Protein AF-A0A7K2P6T3-F1 (afdb_monomer)

Structure (mmCIF, N/CA/C/O backbone):
data_AF-A0A7K2P6T3-F1
#
_entry.id   AF-A0A7K2P6T3-F1
#
loop_
_atom_site.group_PDB
_atom_site.id
_atom_site.type_symbol
_atom_site.label_atom_id
_atom_site.label_alt_id
_atom_site.label_comp_id
_atom_site.label_asym_id
_atom_site.label_entity_id
_atom_site.label_seq_id
_atom_site.pdbx_PDB_ins_code
_atom_site.Cartn_x
_atom_site.Cartn_y
_atom_site.Cartn_z
_atom_site.occupancy
_atom_site.B_iso_or_equiv
_atom_site.auth_seq_id
_atom_site.auth_comp_id
_atom_site.auth_asym_id
_atom_site.auth_atom_id
_atom_site.pdbx_PDB_model_num
ATOM 1 N N . GLY A 1 1 ? -18.546 -4.240 4.086 1.00 78.62 1 GLY A N 1
ATOM 2 C CA . GLY A 1 1 ? -19.631 -3.553 3.329 1.00 78.62 1 GLY A CA 1
ATOM 3 C C . GLY A 1 1 ? -19.974 -2.195 3.945 1.00 78.62 1 GLY A C 1
ATOM 4 O O . GLY A 1 1 ? -19.408 -1.882 4.985 1.00 78.62 1 GLY A O 1
ATOM 5 N N . PRO A 1 2 ? -20.889 -1.379 3.383 1.00 86.50 2 PRO A N 1
ATOM 6 C CA . PRO A 1 2 ? -21.142 -0.012 3.872 1.00 86.50 2 PRO A CA 1
ATOM 7 C C . PRO A 1 2 ? -21.536 0.084 5.358 1.00 86.50 2 PRO A C 1
ATOM 9 O O . PRO A 1 2 ? -21.095 0.994 6.054 1.00 86.50 2 PRO A O 1
ATOM 12 N N . GLY A 1 3 ? -22.319 -0.873 5.872 1.00 94.06 3 GLY A N 1
ATOM 13 C CA . GLY A 1 3 ? -22.690 -0.923 7.295 1.00 94.06 3 GLY A CA 1
ATOM 14 C C . GLY A 1 3 ? -21.509 -1.205 8.234 1.00 94.06 3 GLY A C 1
ATOM 15 O O . GLY A 1 3 ? -21.424 -0.629 9.313 1.00 94.06 3 GLY A O 1
ATOM 16 N N . GLU A 1 4 ? -20.558 -2.029 7.792 1.00 95.25 4 GLU A N 1
ATOM 17 C CA . GLU A 1 4 ? -19.329 -2.353 8.530 1.00 95.25 4 GLU A CA 1
ATOM 18 C C . GLU A 1 4 ? -18.429 -1.119 8.671 1.00 95.25 4 GLU A C 1
ATOM 20 O O . GLU A 1 4 ? -17.965 -0.820 9.768 1.00 95.25 4 GLU A O 1
ATOM 25 N N . VAL A 1 5 ? -18.260 -0.357 7.581 1.00 96.25 5 VAL A N 1
ATOM 26 C CA . VAL A 1 5 ? -17.496 0.903 7.570 1.00 96.25 5 VAL A CA 1
ATOM 27 C C . VAL A 1 5 ? -18.138 1.928 8.499 1.00 96.25 5 VAL A C 1
ATOM 29 O O . VAL A 1 5 ? -17.443 2.527 9.312 1.00 96.25 5 VAL A O 1
ATOM 32 N N . ARG A 1 6 ? -19.466 2.102 8.437 1.00 96.31 6 ARG A N 1
ATOM 33 C CA . ARG A 1 6 ? -20.187 3.020 9.337 1.00 96.31 6 ARG A CA 1
ATOM 34 C C . ARG A 1 6 ? -20.020 2.629 10.804 1.00 96.31 6 ARG A C 1
ATOM 36 O O . ARG A 1 6 ? -19.773 3.496 11.6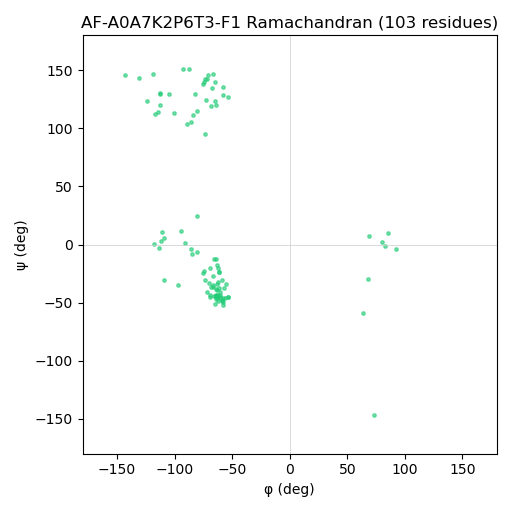34 1.00 96.31 6 ARG A O 1
ATOM 43 N N . GLY A 1 7 ? -20.121 1.337 11.118 1.00 96.69 7 GLY A N 1
ATOM 44 C CA . GLY A 1 7 ? -19.913 0.835 12.476 1.00 96.69 7 GLY A CA 1
ATOM 45 C C . GLY A 1 7 ? -18.482 1.049 12.977 1.00 96.69 7 GLY A C 1
ATOM 46 O O . GLY A 1 7 ? -18.294 1.478 14.112 1.00 96.69 7 GLY A O 1
ATOM 47 N N . ALA A 1 8 ? -17.479 0.791 12.134 1.00 96.19 8 ALA A N 1
ATOM 48 C CA . ALA A 1 8 ? -16.076 1.049 12.454 1.00 96.19 8 ALA A CA 1
ATOM 49 C C . ALA A 1 8 ? -15.797 2.545 12.653 1.00 96.19 8 ALA A C 1
ATOM 51 O O . ALA A 1 8 ? -15.191 2.929 13.651 1.00 96.19 8 ALA A O 1
ATOM 52 N N . ALA A 1 9 ? -16.330 3.395 11.771 1.00 95.06 9 ALA A N 1
ATOM 53 C CA . ALA A 1 9 ? -16.214 4.846 11.870 1.00 95.06 9 ALA A CA 1
ATOM 54 C C . ALA A 1 9 ? -16.835 5.368 13.166 1.00 95.06 9 ALA A C 1
ATOM 56 O O . ALA A 1 9 ? -16.200 6.152 13.859 1.00 95.06 9 ALA A O 1
ATOM 57 N N . ALA A 1 10 ? -18.034 4.900 13.529 1.00 95.25 10 ALA A N 1
ATOM 58 C CA . ALA A 1 10 ? -18.681 5.291 14.776 1.00 95.25 10 ALA A CA 1
ATOM 59 C C . ALA A 1 10 ? -17.807 4.950 15.991 1.00 95.25 10 ALA A C 1
ATOM 61 O O . ALA A 1 10 ? -17.506 5.841 16.779 1.00 95.25 10 ALA A O 1
ATOM 62 N N . ARG A 1 11 ? -17.332 3.699 16.101 1.00 94.19 11 ARG A N 1
ATOM 63 C CA . ARG A 1 11 ? -16.468 3.272 17.216 1.00 94.19 11 ARG A CA 1
ATOM 64 C C . ARG A 1 11 ? -15.179 4.088 17.293 1.00 94.19 11 ARG A C 1
ATOM 66 O O . ARG A 1 11 ? -14.829 4.573 18.368 1.00 94.19 11 ARG A O 1
ATOM 73 N N . TRP A 1 12 ? -14.496 4.264 16.162 1.00 93.50 12 TRP A N 1
ATOM 74 C CA . TRP A 1 12 ? -13.249 5.023 16.117 1.00 93.50 12 TRP A CA 1
ATOM 75 C C . TRP A 1 12 ? -13.473 6.494 16.480 1.00 93.50 12 TRP A C 1
ATOM 77 O O . TRP A 1 12 ? -12.784 7.024 17.344 1.00 93.50 12 TRP A O 1
ATOM 87 N N . LEU A 1 13 ? -14.487 7.148 15.908 1.00 92.69 13 LEU A N 1
ATOM 88 C CA . LEU A 1 13 ? -14.793 8.551 16.200 1.00 92.69 13 LEU A CA 1
ATOM 89 C C . LEU A 1 13 ? -15.191 8.786 17.663 1.00 92.69 13 LEU A C 1
ATOM 91 O O . LEU A 1 13 ? -14.858 9.840 18.194 1.00 92.69 13 LEU A O 1
ATOM 95 N N . THR A 1 14 ? -15.869 7.833 18.313 1.00 94.44 14 THR A N 1
ATOM 96 C CA . THR A 1 14 ? -16.266 7.962 19.727 1.00 94.44 14 THR A CA 1
ATOM 97 C C . THR A 1 14 ? -15.112 7.816 20.713 1.00 94.44 14 THR A C 1
ATOM 99 O O . THR A 1 14 ? -15.174 8.398 21.791 1.00 94.44 14 THR A O 1
ATOM 102 N N . GLY A 1 15 ? -14.094 7.020 20.376 1.00 90.62 15 GLY A N 1
ATOM 103 C CA . GLY A 1 15 ? -13.021 6.650 21.303 1.00 90.62 15 GLY A CA 1
ATOM 104 C C . GLY A 1 15 ? -11.643 7.204 20.950 1.00 90.62 15 GLY A C 1
ATOM 105 O O . GLY A 1 15 ? -10.697 6.942 21.686 1.00 90.62 15 GLY A O 1
ATOM 106 N N . ARG A 1 16 ? -11.495 7.916 19.824 1.00 92.81 16 ARG A N 1
ATOM 107 C CA . ARG A 1 16 ? -10.184 8.406 19.383 1.00 92.81 16 ARG A CA 1
ATOM 108 C C . ARG A 1 16 ? -9.692 9.574 20.224 1.00 92.81 16 ARG A C 1
ATOM 110 O O . ARG A 1 16 ? -10.435 10.506 20.531 1.00 92.81 16 ARG A O 1
ATOM 117 N N . GLU A 1 17 ? -8.392 9.579 20.459 1.00 92.25 17 GLU A N 1
ATOM 118 C CA . GLU A 1 17 ? -7.682 10.784 20.855 1.00 92.25 17 GLU A CA 1
ATOM 119 C C . GLU A 1 17 ? -7.577 11.737 19.656 1.00 92.25 17 GLU A C 1
ATOM 121 O O . GLU A 1 17 ? -7.428 11.325 18.499 1.00 92.25 17 GLU A O 1
ATOM 126 N N . VAL A 1 18 ? -7.693 13.040 19.910 1.00 88.19 18 VAL A N 1
ATOM 127 C CA . VAL A 1 18 ? -7.530 14.049 18.859 1.00 88.19 18 VAL A CA 1
ATOM 128 C C . VAL A 1 18 ? -6.083 14.010 18.368 1.00 88.19 18 VAL A C 1
ATOM 130 O O . VAL A 1 18 ? -5.160 14.159 19.157 1.00 88.19 18 VAL A O 1
ATOM 133 N N . GLY A 1 19 ? -5.898 13.808 17.061 1.00 85.44 19 GLY A N 1
ATOM 134 C CA . GLY A 1 19 ? -4.573 13.630 16.455 1.00 85.44 19 GLY A CA 1
ATOM 135 C C . GLY A 1 19 ? -4.017 12.205 16.546 1.00 85.44 19 GLY A C 1
ATOM 136 O O . GLY A 1 19 ? -2.943 11.957 16.011 1.00 85.44 19 GLY A O 1
ATOM 137 N N . GLY A 1 20 ? -4.741 11.269 17.172 1.00 87.44 20 GLY A N 1
ATOM 138 C CA . GLY A 1 20 ? -4.345 9.865 17.233 1.00 87.44 20 GLY A CA 1
ATOM 139 C C . GLY A 1 20 ? -4.372 9.177 15.865 1.00 87.44 20 GLY A C 1
ATOM 140 O O . GLY A 1 20 ? -5.220 9.473 15.017 1.00 87.44 20 GLY A O 1
ATOM 141 N N . GLU A 1 21 ? -3.452 8.233 15.672 1.00 87.44 21 GLU A N 1
ATOM 142 C CA . GLU A 1 21 ? -3.343 7.445 14.445 1.00 87.44 21 GLU A CA 1
ATOM 143 C C . GLU A 1 21 ? -4.574 6.547 14.240 1.00 87.44 21 GLU A C 1
ATOM 145 O O . GLU A 1 21 ? -5.118 5.941 15.170 1.00 87.44 21 GLU A O 1
ATOM 150 N N . LEU A 1 22 ? -5.029 6.448 12.992 1.00 90.56 22 LEU A N 1
ATOM 151 C CA . LEU A 1 22 ? -6.083 5.519 12.614 1.00 90.56 22 LEU A CA 1
ATOM 152 C C . LEU A 1 22 ? -5.499 4.114 12.422 1.00 90.56 22 LEU A C 1
ATOM 154 O O . LEU A 1 22 ? -4.763 3.878 11.473 1.00 90.56 22 LEU A O 1
ATOM 158 N N . SER A 1 23 ? -5.904 3.164 13.265 1.00 89.81 23 SER A N 1
ATOM 159 C CA . SER A 1 23 ? -5.458 1.762 13.190 1.00 89.81 23 SER A CA 1
ATOM 160 C C . SER A 1 23 ? -6.583 0.751 12.925 1.00 89.81 23 SER A C 1
ATOM 162 O O . SER A 1 23 ? -6.320 -0.449 12.828 1.00 89.81 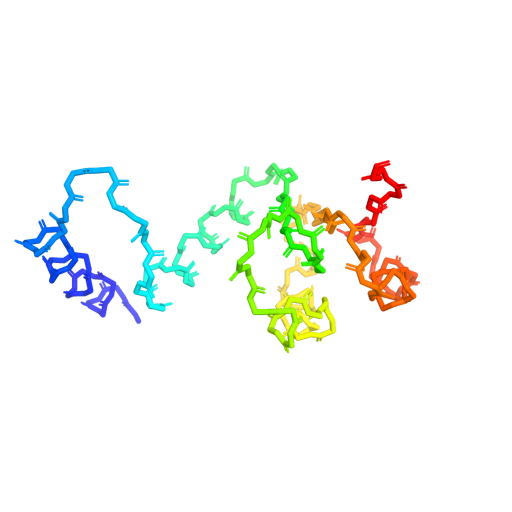23 SER A O 1
ATOM 164 N N . ASP A 1 24 ? -7.840 1.198 12.785 1.00 94.19 24 ASP A N 1
ATOM 165 C CA . ASP A 1 24 ? -8.968 0.297 12.517 1.00 94.19 24 ASP A CA 1
ATOM 166 C C . ASP A 1 24 ? -8.850 -0.306 11.098 1.00 94.19 24 ASP A C 1
ATOM 168 O O . ASP A 1 24 ? -8.879 0.433 10.107 1.00 94.19 24 ASP A O 1
ATOM 172 N N . PRO A 1 25 ? -8.752 -1.642 10.960 1.00 92.94 25 PRO A N 1
ATOM 173 C CA . PRO A 1 25 ? -8.474 -2.287 9.677 1.00 92.94 25 PRO A CA 1
ATOM 174 C C . PRO A 1 25 ? -9.606 -2.126 8.653 1.00 92.94 25 PRO A C 1
ATOM 176 O O . PRO A 1 25 ? -9.351 -2.138 7.446 1.00 92.94 25 PRO A O 1
ATOM 179 N N . VAL A 1 26 ? -10.857 -1.960 9.098 1.00 96.38 26 VAL A N 1
ATOM 180 C CA . VAL A 1 26 ? -11.993 -1.727 8.194 1.00 96.38 26 VAL A CA 1
ATOM 181 C C . VAL A 1 26 ? -11.863 -0.347 7.565 1.00 96.38 26 VAL A C 1
ATOM 183 O O . VAL A 1 26 ? -12.044 -0.207 6.353 1.00 96.38 26 VAL A O 1
ATOM 186 N N . LEU A 1 27 ? -11.532 0.657 8.379 1.00 96.38 27 LEU A N 1
ATOM 187 C CA . LEU A 1 27 ? -11.360 2.031 7.919 1.00 96.38 27 LEU A CA 1
ATOM 188 C C . LEU A 1 27 ? -10.117 2.181 7.045 1.00 96.38 27 LEU A C 1
ATOM 190 O O . LEU A 1 27 ? -10.220 2.774 5.975 1.00 96.38 27 LEU A O 1
ATOM 194 N N . LEU A 1 28 ? -8.990 1.576 7.426 1.00 94.12 28 LEU A N 1
ATOM 195 C CA . LEU A 1 28 ? -7.771 1.575 6.613 1.00 94.12 28 LEU A CA 1
ATOM 196 C C . LEU A 1 28 ? -8.018 0.973 5.225 1.00 94.12 28 LEU A C 1
ATOM 198 O O . LEU A 1 28 ? -7.724 1.604 4.212 1.00 94.12 28 LEU A O 1
ATOM 202 N N . ARG A 1 29 ? -8.653 -0.205 5.153 1.00 94.81 29 ARG A N 1
ATOM 203 C CA . ARG A 1 29 ? -9.021 -0.823 3.870 1.00 94.81 29 ARG A CA 1
ATOM 204 C C . ARG A 1 29 ? -9.968 0.061 3.061 1.00 94.81 29 ARG A C 1
ATOM 206 O O . ARG A 1 29 ? -9.835 0.144 1.845 1.00 94.81 29 ARG A O 1
ATOM 213 N N . HIS A 1 30 ? -10.941 0.696 3.710 1.00 95.81 30 HIS A N 1
ATOM 214 C CA . HIS A 1 30 ? -11.878 1.577 3.020 1.00 95.81 30 HIS A CA 1
ATOM 215 C C . HIS A 1 30 ? -11.178 2.802 2.421 1.00 95.81 30 HIS A C 1
ATOM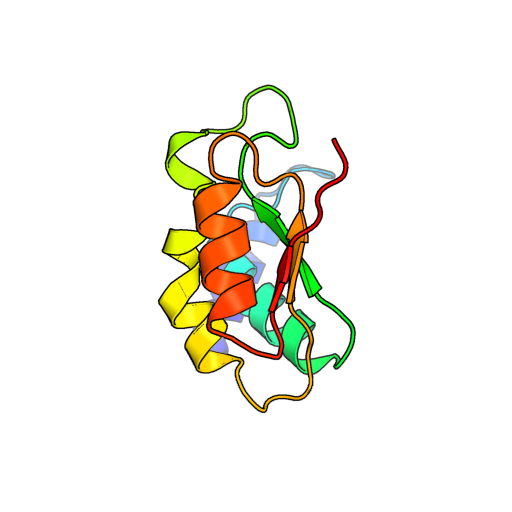 217 O O . HIS A 1 30 ? -11.416 3.124 1.259 1.00 95.81 30 HIS A O 1
ATOM 223 N N . LEU A 1 31 ? -10.286 3.438 3.183 1.00 95.00 31 LEU A N 1
ATOM 224 C CA . LEU A 1 31 ? -9.509 4.588 2.729 1.00 95.00 31 LEU A CA 1
ATOM 225 C C . LEU A 1 31 ? -8.566 4.230 1.580 1.00 95.00 31 LEU A C 1
ATOM 227 O O . LEU A 1 31 ? -8.479 5.005 0.634 1.00 95.00 31 LEU A O 1
ATOM 231 N N . LEU A 1 32 ? -7.937 3.050 1.602 1.00 95.38 32 LEU A N 1
ATOM 232 C CA . LEU A 1 32 ? -7.125 2.571 0.476 1.00 95.38 32 LEU A CA 1
ATOM 233 C C . LEU A 1 32 ? -7.934 2.521 -0.825 1.00 95.38 32 LEU A C 1
ATOM 235 O O . LEU A 1 32 ? -7.482 3.021 -1.850 1.00 95.38 32 LEU A O 1
ATOM 239 N N . TRP A 1 33 ? -9.153 1.978 -0.789 1.00 96.50 33 TRP A N 1
ATOM 240 C CA . TRP A 1 33 ? -10.007 1.917 -1.979 1.00 96.50 33 TRP A CA 1
ATOM 241 C C . TRP A 1 33 ? -10.538 3.286 -2.418 1.00 96.50 33 TRP A C 1
ATOM 243 O O . TRP A 1 33 ? -10.674 3.516 -3.617 1.00 96.50 33 TRP A O 1
ATOM 253 N N . ILE A 1 34 ? -10.793 4.206 -1.482 1.00 96.62 34 ILE A N 1
ATOM 254 C CA . ILE A 1 34 ? -11.107 5.605 -1.819 1.00 96.62 34 ILE A CA 1
ATOM 255 C C . ILE A 1 34 ? -9.910 6.268 -2.508 1.00 96.62 34 ILE A C 1
ATOM 257 O O . ILE A 1 34 ? -10.088 6.937 -3.522 1.00 96.62 34 ILE A O 1
ATOM 261 N N . ALA A 1 35 ? -8.700 6.069 -1.984 1.00 96.56 35 ALA A N 1
ATOM 262 C CA . ALA A 1 35 ? -7.487 6.642 -2.549 1.00 96.56 35 ALA A CA 1
ATOM 263 C C . ALA A 1 35 ? -7.228 6.106 -3.963 1.00 96.56 35 ALA A C 1
ATOM 265 O O . ALA A 1 35 ? -6.985 6.893 -4.872 1.00 96.56 35 ALA A O 1
ATOM 266 N N . VAL A 1 36 ? -7.394 4.797 -4.185 1.00 97.44 36 VAL A N 1
ATOM 267 C CA . VAL A 1 36 ? -7.340 4.210 -5.533 1.00 97.44 36 VAL A CA 1
ATOM 268 C C . VAL A 1 36 ? -8.384 4.846 -6.448 1.00 97.44 36 VAL A C 1
ATOM 270 O O . VAL A 1 36 ? -8.049 5.239 -7.557 1.00 97.44 36 VAL A O 1
ATOM 273 N N . ALA A 1 37 ? -9.628 5.008 -5.999 1.00 96.56 37 ALA A N 1
ATOM 274 C CA . ALA A 1 37 ? -10.685 5.599 -6.819 1.00 96.56 37 ALA A CA 1
ATOM 275 C C . ALA A 1 37 ? -10.461 7.085 -7.168 1.00 96.56 37 ALA A C 1
ATOM 277 O O . ALA A 1 37 ? -11.158 7.608 -8.035 1.00 96.56 37 ALA A O 1
ATOM 278 N N . SER A 1 38 ? -9.509 7.770 -6.522 1.00 95.81 38 SER A N 1
ATOM 279 C CA . SER A 1 38 ? -9.168 9.158 -6.855 1.00 95.81 38 SER A CA 1
ATOM 280 C C . SER A 1 38 ? -8.470 9.309 -8.213 1.00 95.81 38 SER A C 1
ATOM 282 O O . SER A 1 38 ? -8.459 10.409 -8.760 1.00 95.81 38 SER A O 1
ATOM 284 N N . GLY A 1 39 ? -7.883 8.231 -8.752 1.00 94.75 39 GLY A N 1
ATOM 285 C CA . GLY A 1 39 ? -7.090 8.261 -9.987 1.00 94.75 39 GLY A CA 1
ATOM 286 C C . GLY A 1 39 ? -5.757 9.010 -9.864 1.00 94.75 39 GLY A C 1
ATOM 287 O O . GLY A 1 39 ? -5.085 9.232 -10.867 1.00 94.75 39 GLY A O 1
ATOM 288 N N . LEU A 1 40 ? -5.374 9.429 -8.654 1.00 96.81 40 LEU A N 1
ATOM 289 C CA . LEU A 1 40 ? -4.080 10.045 -8.373 1.00 96.81 40 LEU A CA 1
ATOM 290 C C . LEU A 1 40 ? -3.068 8.982 -7.927 1.00 96.81 40 LEU A C 1
ATOM 292 O O . LEU A 1 40 ? -3.475 8.003 -7.298 1.00 96.81 40 LEU A O 1
ATOM 296 N N . PRO A 1 41 ? -1.759 9.181 -8.173 1.00 96.69 41 PRO A N 1
ATOM 297 C CA . PRO A 1 41 ? -0.734 8.277 -7.668 1.00 96.69 41 PRO A CA 1
ATOM 298 C C . PRO A 1 41 ? -0.840 8.072 -6.150 1.00 96.69 41 PRO A C 1
ATOM 300 O O . PRO A 1 41 ? -0.852 9.034 -5.377 1.00 96.69 41 PRO A O 1
ATOM 303 N N . LEU A 1 42 ? -0.905 6.811 -5.725 1.00 97.06 42 LEU A N 1
ATOM 304 C CA . LEU A 1 42 ? -1.013 6.411 -4.326 1.00 97.06 42 LEU A CA 1
ATOM 305 C C . LEU A 1 42 ? 0.352 5.974 -3.798 1.00 97.06 42 LEU A C 1
ATOM 307 O O . LEU A 1 42 ? 0.890 4.938 -4.188 1.00 97.06 42 LEU A O 1
ATOM 311 N N . GLN A 1 43 ? 0.886 6.755 -2.865 1.00 95.12 43 GLN A N 1
ATOM 312 C CA . GLN A 1 43 ? 2.121 6.432 -2.162 1.00 95.12 43 GLN A CA 1
ATOM 313 C C . GLN A 1 43 ? 1.860 5.473 -0.998 1.00 95.12 43 GLN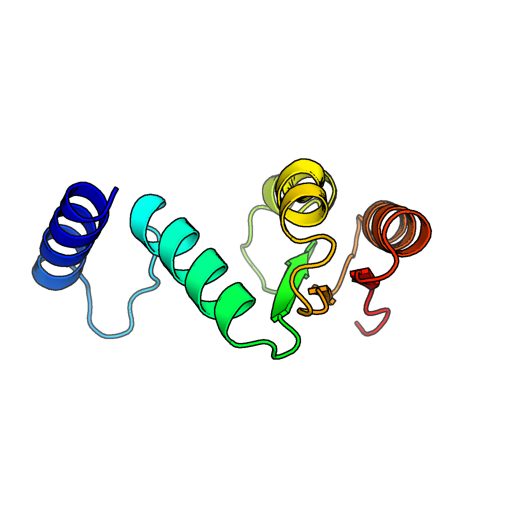 A C 1
ATOM 315 O O . GLN A 1 43 ? 1.002 5.717 -0.149 1.00 95.12 43 GLN A O 1
ATOM 320 N N . LEU A 1 44 ? 2.626 4.386 -0.945 1.00 93.75 44 LEU A N 1
ATOM 321 C CA . LEU A 1 44 ? 2.546 3.356 0.084 1.00 93.75 44 LEU A CA 1
ATOM 322 C C . LEU A 1 44 ? 3.916 3.199 0.735 1.00 93.75 44 LEU A C 1
ATOM 324 O O . LEU A 1 44 ? 4.903 2.918 0.059 1.00 93.75 44 LEU A O 1
ATOM 328 N N . HIS A 1 45 ? 3.971 3.364 2.053 1.00 91.38 45 HIS A N 1
ATOM 329 C CA . HIS A 1 45 ? 5.205 3.189 2.812 1.00 91.38 45 HIS A CA 1
ATOM 330 C C . HIS A 1 45 ? 5.546 1.697 2.893 1.00 91.38 45 HIS A C 1
ATOM 332 O O . HIS A 1 45 ? 4.728 0.895 3.348 1.00 91.38 45 HIS A O 1
ATOM 338 N N . ALA A 1 46 ? 6.750 1.330 2.459 1.00 90.19 46 ALA A N 1
ATOM 339 C CA . ALA A 1 46 ? 7.273 -0.028 2.522 1.00 90.19 46 ALA A CA 1
ATOM 340 C C . ALA A 1 46 ? 8.688 -0.016 3.119 1.00 90.19 46 ALA A C 1
ATOM 342 O O . ALA A 1 46 ? 9.479 0.877 2.853 1.00 90.19 46 ALA A O 1
ATOM 343 N N . GLY A 1 47 ? 9.045 -1.012 3.923 1.00 88.19 47 GLY A N 1
ATOM 344 C CA . GLY A 1 47 ? 10.324 -1.031 4.629 1.00 88.19 47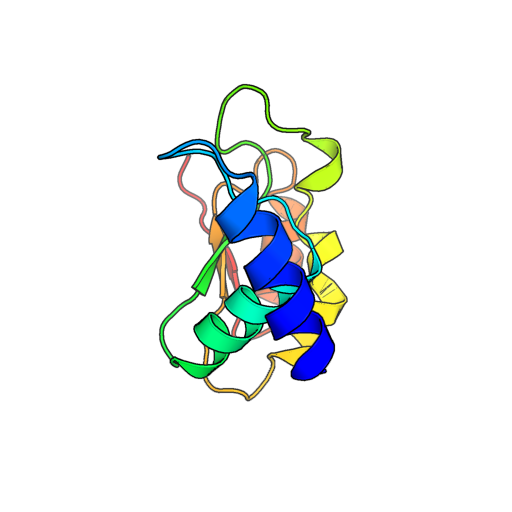 GLY A CA 1
ATOM 345 C C . GLY A 1 47 ? 10.398 -0.044 5.803 1.00 88.19 47 GLY A C 1
ATOM 346 O O . GLY A 1 47 ? 9.422 0.151 6.531 1.00 88.19 47 GLY A O 1
ATOM 347 N N . LEU A 1 48 ? 11.586 0.511 6.041 1.00 84.00 48 LEU A N 1
ATOM 348 C CA . LEU A 1 48 ? 11.879 1.484 7.091 1.00 84.00 48 LEU A CA 1
ATOM 349 C C . LEU A 1 48 ? 11.645 2.899 6.561 1.00 84.00 48 LEU A C 1
ATOM 351 O O . LEU A 1 48 ? 12.472 3.420 5.820 1.00 84.00 48 LEU A O 1
ATOM 355 N N . GLY A 1 49 ? 10.528 3.500 6.969 1.00 73.31 49 GLY A N 1
ATOM 356 C CA . GLY A 1 49 ? 10.229 4.916 6.731 1.00 73.31 49 GLY A CA 1
ATOM 357 C C . GLY A 1 49 ? 10.292 5.774 7.991 1.00 73.31 49 GLY A C 1
ATOM 358 O O . GLY A 1 49 ? 10.678 6.930 7.920 1.00 73.31 49 GLY A O 1
ATOM 359 N N . GLU A 1 50 ? 9.976 5.196 9.155 1.00 76.88 50 GLU A N 1
ATOM 360 C CA . GLU A 1 50 ? 9.913 5.912 10.432 1.00 76.88 50 GLU A CA 1
ATOM 361 C C . GLU A 1 50 ? 10.434 5.038 11.589 1.00 76.88 50 GLU A C 1
ATOM 363 O O . GLU A 1 50 ? 10.221 3.814 11.590 1.00 76.88 50 GLU A O 1
ATOM 368 N N . PRO A 1 51 ? 11.099 5.626 12.602 1.00 70.75 51 PRO A N 1
ATOM 369 C CA . PRO A 1 51 ? 11.519 4.903 13.798 1.00 70.75 51 PRO A CA 1
ATOM 370 C C . PRO A 1 51 ? 10.338 4.245 14.527 1.00 70.75 51 PRO A C 1
ATOM 372 O O . PRO A 1 51 ? 9.307 4.865 14.765 1.00 70.75 51 PRO A O 1
ATOM 375 N N . GLY A 1 52 ? 10.506 2.986 14.943 1.00 73.00 52 GLY A N 1
ATOM 376 C CA . GLY A 1 52 ? 9.521 2.268 15.767 1.00 73.00 52 GLY A CA 1
ATOM 377 C C . GLY A 1 52 ? 8.490 1.438 14.996 1.00 73.00 52 GLY A C 1
ATOM 378 O O . GLY A 1 52 ? 7.730 0.694 15.619 1.00 73.00 52 GLY A O 1
ATOM 379 N N . LEU A 1 53 ? 8.491 1.484 13.660 1.00 73.88 53 LEU A N 1
ATOM 380 C CA 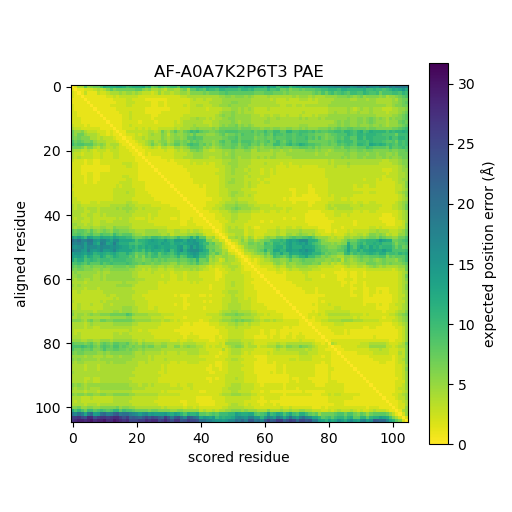. LEU A 1 53 ? 7.640 0.612 12.853 1.00 73.88 53 LEU A CA 1
ATOM 381 C C . LEU A 1 53 ? 8.107 -0.850 12.888 1.00 73.88 53 LEU A C 1
ATOM 383 O O . LEU A 1 53 ? 9.295 -1.177 12.936 1.00 73.88 53 LEU A O 1
ATOM 387 N N . ARG A 1 54 ? 7.129 -1.756 12.836 1.00 78.69 54 ARG A N 1
ATOM 388 C CA . ARG A 1 54 ? 7.342 -3.203 12.754 1.00 78.69 54 ARG A CA 1
ATOM 389 C C . ARG A 1 54 ? 7.812 -3.579 11.356 1.00 78.69 54 ARG A C 1
ATOM 391 O O . ARG A 1 54 ? 6.992 -3.786 10.467 1.00 78.69 54 ARG A O 1
ATOM 398 N N . ILE A 1 55 ? 9.129 -3.675 11.186 1.00 82.75 55 ILE A N 1
ATOM 399 C CA . ILE A 1 55 ? 9.758 -3.952 9.888 1.00 82.75 55 ILE A CA 1
ATOM 400 C C . ILE A 1 55 ? 9.238 -5.237 9.231 1.00 82.75 55 ILE A C 1
ATOM 402 O O . ILE A 1 55 ? 9.032 -5.281 8.027 1.00 82.75 55 ILE A O 1
ATOM 406 N N . ASP A 1 56 ? 8.897 -6.253 10.027 1.00 84.69 56 ASP A N 1
ATOM 407 C CA . ASP A 1 56 ? 8.326 -7.520 9.560 1.00 84.69 56 ASP A CA 1
ATOM 408 C C . ASP A 1 56 ? 6.947 -7.384 8.890 1.00 84.69 56 ASP A C 1
ATOM 410 O O . ASP A 1 56 ? 6.465 -8.328 8.267 1.00 84.69 56 ASP A O 1
ATOM 414 N N . ARG A 1 57 ? 6.301 -6.220 9.015 1.00 87.31 57 ARG A N 1
ATOM 415 C CA . ARG A 1 57 ? 4.979 -5.922 8.449 1.00 87.31 57 ARG A CA 1
ATOM 416 C C . ARG A 1 57 ? 5.012 -4.895 7.325 1.00 87.31 57 ARG A C 1
ATOM 418 O O . ARG A 1 57 ? 3.951 -4.533 6.826 1.00 87.31 57 ARG A O 1
ATOM 425 N N . THR A 1 58 ? 6.194 -4.426 6.935 1.00 90.81 58 THR A N 1
ATOM 426 C CA . THR A 1 58 ? 6.345 -3.411 5.886 1.00 90.81 58 THR A CA 1
ATOM 427 C C . THR A 1 58 ? 6.990 -3.966 4.617 1.00 90.81 58 THR A C 1
ATOM 429 O O . THR A 1 58 ? 7.326 -3.202 3.715 1.00 90.81 58 THR A O 1
ATOM 432 N N . ASP A 1 59 ? 7.132 -5.290 4.502 1.00 94.06 59 ASP A N 1
ATOM 433 C CA . ASP A 1 59 ? 7.560 -5.931 3.259 1.00 94.06 59 ASP A CA 1
ATOM 434 C C . ASP A 1 59 ? 6.515 -5.700 2.147 1.00 94.06 59 ASP A C 1
ATOM 436 O O . ASP A 1 59 ? 5.362 -6.126 2.290 1.00 94.06 59 ASP A O 1
ATOM 440 N N . PRO A 1 60 ? 6.882 -5.055 1.022 1.00 94.81 60 PRO A N 1
ATOM 441 C CA . PRO A 1 60 ? 5.941 -4.746 -0.044 1.00 94.81 60 PRO A CA 1
ATOM 442 C C . PRO A 1 60 ? 5.325 -5.990 -0.698 1.00 94.81 60 PRO A C 1
ATOM 444 O O . PRO A 1 60 ? 4.237 -5.874 -1.258 1.00 94.81 60 PRO A O 1
ATOM 447 N N . VAL A 1 61 ? 5.919 -7.193 -0.596 1.00 95.38 61 VAL A N 1
ATOM 448 C CA . VAL A 1 61 ? 5.278 -8.414 -1.139 1.00 95.38 61 VAL A CA 1
ATOM 449 C C . VAL A 1 61 ? 3.933 -8.722 -0.482 1.00 95.38 61 VAL A C 1
ATOM 451 O O . VAL A 1 61 ? 3.078 -9.347 -1.112 1.00 95.38 61 VAL A O 1
ATOM 454 N N . LEU A 1 62 ? 3.698 -8.245 0.745 1.00 94.88 62 LEU A N 1
ATOM 455 C CA . LEU A 1 62 ? 2.410 -8.384 1.432 1.00 94.88 62 LEU A CA 1
ATOM 456 C C . LEU A 1 62 ? 1.275 -7.646 0.699 1.00 94.88 62 LEU A C 1
ATOM 458 O O . LEU A 1 62 ? 0.103 -7.943 0.918 1.00 94.88 62 LEU A O 1
ATOM 462 N N . LEU A 1 63 ? 1.611 -6.718 -0.203 1.00 94.81 63 LEU A N 1
ATOM 463 C CA . LEU A 1 63 ? 0.668 -5.961 -1.024 1.00 94.81 63 LEU A CA 1
ATOM 464 C C . LEU A 1 63 ? 0.368 -6.626 -2.376 1.00 94.81 63 LEU A C 1
ATOM 466 O O . LEU A 1 63 ? -0.399 -6.063 -3.152 1.00 94.81 63 LEU A O 1
ATOM 470 N N . THR A 1 64 ? 0.929 -7.802 -2.684 1.00 96.94 64 THR A N 1
ATOM 471 C CA . THR A 1 64 ? 0.812 -8.430 -4.018 1.00 96.94 64 THR A CA 1
ATOM 472 C C . THR A 1 64 ? -0.640 -8.578 -4.486 1.00 96.94 64 THR A C 1
ATOM 474 O O . THR A 1 64 ? -0.959 -8.231 -5.624 1.00 96.94 64 THR A O 1
ATOM 477 N N . ASP A 1 65 ? -1.539 -9.047 -3.617 1.00 97.19 65 ASP A N 1
ATOM 478 C CA . ASP A 1 65 ? -2.956 -9.210 -3.972 1.00 97.19 65 ASP A CA 1
ATOM 479 C C . ASP A 1 65 ? -3.649 -7.861 -4.187 1.00 97.19 65 ASP A C 1
ATOM 481 O O . ASP A 1 65 ? -4.473 -7.715 -5.093 1.00 97.19 65 ASP A O 1
ATOM 485 N N . PHE A 1 66 ? -3.283 -6.847 -3.399 1.00 96.25 66 PHE A N 1
ATOM 486 C CA . PHE A 1 66 ? -3.795 -5.491 -3.569 1.00 96.25 66 PHE A CA 1
ATOM 487 C C . PHE A 1 66 ? -3.336 -4.897 -4.904 1.00 96.25 66 PHE A C 1
ATOM 489 O O . PHE A 1 66 ? -4.176 -4.493 -5.702 1.00 96.25 66 PHE A O 1
ATOM 496 N N . VAL A 1 67 ? -2.033 -4.949 -5.192 1.00 97.25 67 VAL A N 1
ATOM 497 C CA . VAL A 1 67 ? -1.431 -4.518 -6.463 1.00 97.25 67 VAL A CA 1
ATOM 498 C C . VAL A 1 67 ? -2.105 -5.193 -7.659 1.00 97.25 67 VAL A C 1
ATOM 500 O O . VAL A 1 67 ? -2.442 -4.536 -8.643 1.00 97.25 67 VAL A O 1
ATOM 503 N N . ARG A 1 68 ? -2.342 -6.508 -7.576 1.00 97.69 68 ARG A N 1
ATOM 504 C CA . ARG A 1 68 ? -3.027 -7.253 -8.638 1.00 97.69 68 ARG A CA 1
ATOM 505 C C . ARG A 1 68 ? -4.461 -6.769 -8.837 1.00 97.69 68 ARG A C 1
ATOM 507 O O . ARG A 1 68 ? -4.917 -6.685 -9.972 1.00 97.69 68 ARG A O 1
ATOM 514 N N . THR A 1 69 ? -5.165 -6.456 -7.753 1.00 97.62 69 THR A N 1
ATOM 515 C CA . THR A 1 69 ? -6.567 -6.018 -7.805 1.00 97.62 69 THR A CA 1
ATOM 516 C C . THR A 1 69 ? -6.704 -4.573 -8.295 1.00 97.62 69 THR A C 1
ATOM 518 O O . THR A 1 69 ? -7.744 -4.218 -8.842 1.00 97.62 69 THR A O 1
ATOM 521 N N . THR A 1 70 ? -5.674 -3.733 -8.143 1.00 97.31 70 THR A N 1
ATOM 522 C CA . THR A 1 70 ? -5.686 -2.352 -8.657 1.00 97.31 70 THR A CA 1
ATOM 523 C C . THR A 1 70 ? -5.261 -2.227 -10.119 1.00 97.31 70 THR A C 1
ATOM 525 O O . THR A 1 70 ? -5.404 -1.154 -10.708 1.00 97.31 70 THR A O 1
ATOM 528 N N . ALA A 1 71 ? -4.765 -3.307 -10.728 1.00 96.56 71 ALA A N 1
ATOM 529 C CA . ALA A 1 71 ? -4.339 -3.305 -12.120 1.00 96.56 71 ALA A CA 1
ATOM 530 C C . ALA A 1 71 ? -5.488 -2.890 -13.056 1.00 96.56 71 ALA A C 1
ATOM 532 O O . ALA A 1 71 ? -6.585 -3.444 -13.011 1.00 96.56 71 ALA A O 1
ATOM 533 N N . GLY A 1 72 ? -5.223 -1.907 -13.921 1.00 95.50 72 GLY A N 1
ATOM 534 C CA . GLY A 1 72 ? -6.203 -1.397 -14.884 1.00 95.50 72 GLY A CA 1
ATOM 535 C C . GLY A 1 72 ? -7.226 -0.405 -14.318 1.00 95.50 72 GLY A C 1
ATOM 536 O O . GLY A 1 72 ? -8.071 0.064 -15.074 1.00 95.50 72 GLY A O 1
ATOM 537 N N . LEU A 1 73 ? -7.143 -0.040 -13.032 1.00 96.38 73 LEU A N 1
ATOM 538 C CA . LEU A 1 73 ? -8.023 0.978 -12.436 1.00 96.38 73 LEU A CA 1
ATOM 539 C C . LEU A 1 73 ? -7.581 2.424 -12.719 1.00 96.38 73 LEU A C 1
ATOM 541 O O . LEU A 1 73 ? -8.315 3.351 -12.393 1.00 96.38 73 LEU A O 1
ATOM 545 N N . GLY A 1 74 ? -6.411 2.619 -13.337 1.00 94.62 74 GLY A N 1
ATOM 546 C CA . GLY A 1 74 ? -5.894 3.940 -13.721 1.00 94.62 74 GLY A CA 1
ATOM 547 C C . GLY A 1 74 ? -5.123 4.680 -12.624 1.00 94.62 74 GLY A C 1
ATOM 548 O O . GLY A 1 74 ? -4.804 5.849 -12.808 1.00 94.62 74 GLY A O 1
ATOM 549 N N . THR A 1 75 ? -4.816 4.009 -11.513 1.00 97.56 75 THR A N 1
ATOM 550 C CA . THR A 1 75 ? -4.088 4.585 -10.373 1.00 97.56 75 THR A CA 1
ATOM 551 C C . THR A 1 75 ? -2.721 3.941 -10.251 1.00 97.56 75 THR A C 1
ATOM 553 O O . THR A 1 75 ? -2.622 2.731 -10.032 1.00 97.56 75 THR A O 1
ATOM 556 N N . ASP A 1 76 ? -1.681 4.762 -10.344 1.00 98.12 76 ASP A N 1
ATOM 557 C CA . ASP A 1 76 ? -0.308 4.325 -10.128 1.00 98.12 76 ASP A CA 1
ATOM 558 C C . ASP A 1 76 ? -0.031 4.135 -8.634 1.00 98.12 76 ASP A C 1
ATOM 560 O O . ASP A 1 76 ? -0.441 4.942 -7.797 1.00 98.12 76 ASP A O 1
ATOM 564 N N . LEU A 1 77 ? 0.678 3.064 -8.289 1.00 98.00 77 LEU A N 1
ATOM 565 C CA . LEU A 1 77 ? 1.128 2.786 -6.929 1.00 98.00 77 LEU A CA 1
ATOM 566 C C . LEU A 1 77 ? 2.620 3.086 -6.816 1.00 98.00 77 LEU A C 1
ATOM 568 O O . LEU A 1 77 ? 3.411 2.578 -7.606 1.00 98.00 77 LEU A O 1
ATOM 572 N N . VAL A 1 78 ? 3.017 3.861 -5.811 1.00 97.06 78 VAL A N 1
ATOM 573 C CA . VAL A 1 78 ? 4.420 4.218 -5.566 1.00 97.06 78 VAL A CA 1
ATOM 574 C C . VAL A 1 78 ? 4.855 3.659 -4.214 1.00 97.06 78 VAL A C 1
ATOM 576 O O . VAL A 1 78 ? 4.367 4.093 -3.172 1.00 97.06 78 VAL A O 1
ATOM 579 N N . LEU A 1 79 ? 5.759 2.681 -4.225 1.00 95.75 79 LEU A N 1
ATOM 580 C CA . LEU A 1 79 ? 6.316 2.050 -3.028 1.00 95.75 79 LEU A CA 1
ATOM 581 C C . LEU A 1 79 ? 7.483 2.891 -2.498 1.00 95.75 79 LEU A C 1
ATOM 583 O O . LEU A 1 79 ? 8.527 2.959 -3.145 1.00 95.75 79 LEU A O 1
ATOM 587 N N . LEU A 1 80 ? 7.305 3.523 -1.338 1.00 93.38 80 LEU A N 1
ATOM 588 C CA . LEU A 1 80 ? 8.297 4.406 -0.717 1.00 93.38 80 LEU A CA 1
ATOM 589 C C . LEU A 1 80 ? 9.281 3.641 0.174 1.00 93.38 80 LEU A C 1
ATOM 591 O O . LEU A 1 80 ? 8.907 2.637 0.779 1.00 93.38 80 LEU A O 1
ATOM 595 N N . HIS A 1 81 ? 10.504 4.169 0.284 1.00 90.69 81 HIS A N 1
ATOM 596 C CA . HIS A 1 81 ? 11.671 3.685 1.046 1.00 90.69 81 HIS A CA 1
ATOM 597 C C . HIS A 1 81 ? 12.237 2.338 0.601 1.00 90.69 81 HIS A C 1
ATOM 599 O O . HIS A 1 81 ? 13.418 2.219 0.280 1.00 90.69 81 HIS A O 1
ATOM 605 N N . GLY A 1 82 ? 11.425 1.285 0.638 1.00 88.44 82 GLY A N 1
ATOM 606 C CA . GLY A 1 82 ? 11.797 -0.058 0.218 1.00 88.44 82 GLY A CA 1
ATOM 607 C C . GLY A 1 82 ? 12.833 -0.760 1.102 1.00 88.44 82 GLY A C 1
ATOM 608 O O . GLY A 1 82 ? 12.771 -1.973 1.188 1.00 88.44 82 GLY A O 1
ATOM 609 N N . TYR A 1 83 ? 13.769 -0.093 1.786 1.00 89.56 83 TYR A N 1
ATOM 610 C CA . TYR A 1 83 ? 14.812 -0.745 2.595 1.00 89.56 83 TYR A CA 1
ATOM 611 C C . TYR A 1 83 ? 14.241 -1.464 3.840 1.00 89.56 83 TYR A C 1
ATOM 613 O O . TYR A 1 83 ? 13.444 -0.871 4.556 1.00 89.56 83 TYR A O 1
ATOM 621 N N . PRO A 1 84 ? 14.650 -2.711 4.166 1.00 91.50 84 PRO A N 1
ATOM 622 C CA . PRO A 1 84 ? 15.647 -3.546 3.492 1.00 91.50 84 PRO A CA 1
ATOM 623 C C . PRO A 1 84 ? 15.081 -4.367 2.319 1.00 91.50 84 PRO A C 1
ATOM 625 O O . PRO A 1 84 ? 15.840 -5.005 1.595 1.00 91.50 84 PRO A O 1
ATOM 628 N N . TYR A 1 85 ? 13.775 -4.317 2.082 1.00 93.75 85 TYR A N 1
ATOM 629 C CA . TYR A 1 85 ? 13.030 -5.026 1.033 1.00 93.75 85 TYR A CA 1
ATOM 630 C C . TYR A 1 85 ? 13.079 -4.380 -0.367 1.00 93.75 85 TYR A C 1
ATOM 632 O O . TYR A 1 85 ? 12.197 -4.607 -1.194 1.00 93.75 85 TYR A O 1
ATOM 640 N N . HIS A 1 86 ? 14.111 -3.595 -0.684 1.00 93.44 86 HIS A N 1
ATOM 641 C CA . HIS A 1 86 ? 14.206 -2.851 -1.948 1.00 93.44 86 HIS A CA 1
ATOM 642 C C . HIS A 1 86 ? 14.158 -3.785 -3.170 1.00 93.44 86 HIS A C 1
ATOM 644 O O . HIS A 1 86 ? 13.605 -3.434 -4.208 1.00 93.44 86 HIS A O 1
ATOM 650 N N . ARG A 1 87 ? 14.656 -5.023 -3.033 1.00 95.69 87 ARG A N 1
ATOM 651 C CA . ARG A 1 87 ? 14.532 -6.065 -4.068 1.00 95.69 87 ARG A CA 1
ATOM 652 C C . ARG A 1 87 ? 13.092 -6.526 -4.280 1.00 95.69 87 ARG A C 1
ATOM 654 O O . ARG A 1 87 ? 12.717 -6.815 -5.408 1.00 95.69 87 ARG A O 1
ATOM 661 N N . HIS A 1 88 ? 12.294 -6.598 -3.219 1.00 96.31 88 HIS A N 1
ATOM 662 C CA . HIS A 1 88 ? 10.879 -6.947 -3.314 1.00 96.31 88 HIS A CA 1
ATOM 663 C C . HIS A 1 88 ? 10.072 -5.809 -3.946 1.00 96.31 88 HIS A C 1
ATOM 665 O O . HIS A 1 88 ? 9.246 -6.064 -4.819 1.00 96.31 88 HIS A O 1
ATOM 671 N N . ALA A 1 89 ? 10.364 -4.555 -3.577 1.00 96.06 89 ALA A N 1
ATOM 672 C CA . ALA A 1 89 ? 9.777 -3.385 -4.229 1.00 96.06 89 ALA A CA 1
ATOM 673 C C . ALA A 1 89 ? 10.108 -3.361 -5.733 1.00 96.06 89 ALA A C 1
ATOM 675 O O . ALA A 1 89 ? 9.207 -3.254 -6.563 1.00 96.06 89 ALA A O 1
ATOM 676 N N . ALA A 1 90 ? 11.383 -3.563 -6.088 1.00 95.88 90 ALA A N 1
ATOM 677 C CA . ALA A 1 90 ? 11.826 -3.655 -7.478 1.00 95.88 90 ALA A CA 1
ATOM 678 C C . ALA A 1 90 ? 11.180 -4.833 -8.226 1.00 95.88 90 ALA A C 1
ATOM 680 O O . ALA A 1 90 ? 10.839 -4.700 -9.398 1.00 95.88 90 ALA A O 1
ATOM 681 N N . HIS A 1 91 ? 10.978 -5.976 -7.561 1.00 97.12 91 HIS A N 1
ATOM 682 C CA . HIS A 1 91 ? 10.284 -7.115 -8.155 1.00 97.12 91 HIS A CA 1
ATOM 683 C C . HIS A 1 91 ? 8.838 -6.767 -8.521 1.00 97.12 91 HIS A C 1
ATOM 685 O O . HIS A 1 91 ? 8.428 -7.018 -9.650 1.00 97.12 91 HIS A O 1
ATOM 691 N N . LEU A 1 92 ? 8.080 -6.151 -7.608 1.00 97.69 92 LEU A N 1
ATOM 692 C CA . LEU A 1 92 ? 6.704 -5.743 -7.898 1.00 97.69 92 LEU A CA 1
ATOM 693 C C . LEU A 1 92 ? 6.641 -4.706 -9.023 1.00 97.69 92 LEU A C 1
ATOM 695 O O . LEU A 1 92 ? 5.842 -4.879 -9.938 1.00 97.69 92 LEU A O 1
ATOM 699 N N . ALA A 1 93 ? 7.515 -3.697 -9.007 1.00 97.38 93 ALA A N 1
ATOM 700 C CA . ALA A 1 93 ? 7.601 -2.708 -10.084 1.00 97.38 93 ALA A CA 1
ATOM 701 C C . ALA A 1 93 ? 7.989 -3.333 -11.440 1.00 97.38 93 ALA A C 1
ATOM 703 O O . ALA A 1 93 ? 7.529 -2.899 -12.490 1.00 97.38 93 ALA A O 1
ATOM 704 N N . GLY A 1 94 ? 8.804 -4.392 -11.435 1.00 97.38 94 GLY A N 1
ATOM 705 C CA . GLY A 1 94 ? 9.164 -5.130 -12.648 1.00 97.38 94 GLY A CA 1
ATOM 706 C C . GLY A 1 94 ? 8.052 -6.038 -13.192 1.00 97.38 94 GLY A C 1
ATOM 707 O O . GLY A 1 94 ? 8.074 -6.377 -14.373 1.00 97.38 94 GLY A O 1
ATOM 708 N N . VAL A 1 95 ? 7.094 -6.448 -12.353 1.00 98.00 95 VAL A N 1
ATOM 709 C CA . VAL A 1 95 ? 5.992 -7.356 -12.728 1.00 98.00 95 VAL A CA 1
ATOM 710 C C . VAL A 1 95 ? 4.711 -6.596 -13.078 1.00 98.00 95 VAL A C 1
ATOM 712 O O . VAL A 1 95 ? 3.967 -7.030 -13.958 1.00 98.00 95 VAL A O 1
ATOM 715 N N . PHE A 1 96 ? 4.433 -5.480 -12.403 1.00 98.12 96 PHE A N 1
ATOM 716 C CA . PHE A 1 96 ? 3.182 -4.736 -12.528 1.00 98.12 96 PHE A CA 1
ATOM 717 C C . PHE A 1 96 ? 3.430 -3.344 -13.134 1.00 98.12 96 PHE A C 1
ATOM 719 O O . PHE A 1 96 ? 4.045 -2.511 -12.475 1.00 98.12 96 PHE A O 1
ATOM 726 N N . PRO A 1 97 ? 2.928 -3.053 -14.354 1.00 97.19 97 PRO A N 1
ATOM 727 C CA . PRO A 1 97 ? 3.237 -1.806 -15.066 1.00 97.19 97 PRO A CA 1
ATOM 728 C C . PRO A 1 97 ? 2.805 -0.509 -14.369 1.00 97.19 97 PRO A C 1
ATOM 730 O O . PRO A 1 97 ? 3.363 0.540 -14.663 1.00 97.19 97 PRO A O 1
ATOM 733 N N . HIS A 1 98 ? 1.806 -0.572 -13.482 1.00 98.00 98 HIS A N 1
ATOM 734 C CA . HIS A 1 98 ? 1.293 0.567 -12.709 1.00 98.00 98 HIS A CA 1
ATOM 735 C C . HI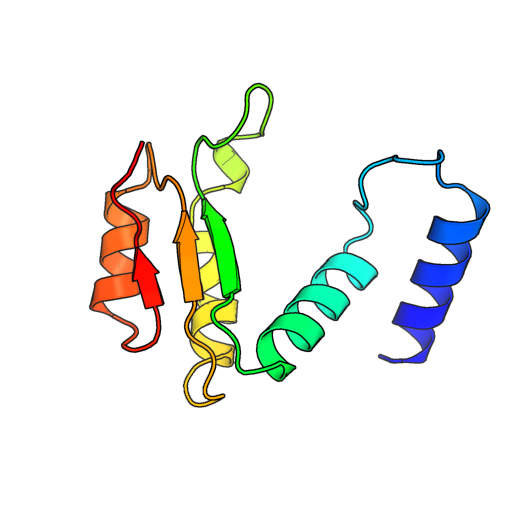S A 1 98 ? 1.942 0.688 -11.322 1.00 98.00 98 HIS A C 1
ATOM 737 O O . HIS A 1 98 ? 1.443 1.416 -10.466 1.00 98.00 98 HIS A O 1
ATOM 743 N N . VAL A 1 99 ? 3.017 -0.062 -11.058 1.00 98.19 99 VAL A N 1
ATOM 744 C CA . VAL A 1 99 ? 3.755 -0.017 -9.793 1.00 98.19 99 VAL A CA 1
ATOM 745 C C . VAL A 1 99 ? 5.138 0.567 -10.016 1.00 98.19 99 VAL A C 1
ATOM 747 O O . VAL A 1 99 ? 5.912 0.098 -10.845 1.00 98.19 99 VAL A O 1
ATOM 750 N N . TYR A 1 100 ? 5.474 1.546 -9.191 1.00 97.44 100 TYR A N 1
ATOM 751 C CA . TYR A 1 100 ? 6.763 2.210 -9.156 1.00 97.44 100 TYR A CA 1
ATOM 752 C C . TYR A 1 100 ? 7.399 1.994 -7.788 1.00 97.44 100 TYR A C 1
ATOM 754 O O . TYR A 1 100 ? 6.711 1.918 -6.769 1.00 97.44 100 TYR A O 1
ATOM 762 N N .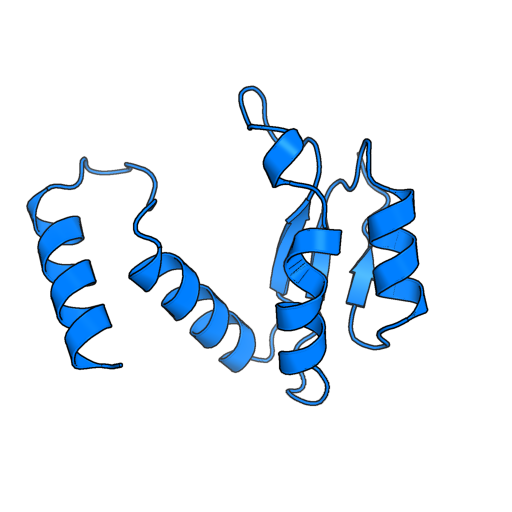 ALA A 1 101 ? 8.722 1.894 -7.760 1.00 95.38 101 ALA A N 1
ATOM 763 C CA . ALA A 1 101 ? 9.491 1.853 -6.528 1.00 95.38 101 ALA A CA 1
ATOM 764 C C . ALA A 1 101 ? 10.326 3.126 -6.437 1.00 95.38 101 ALA A C 1
ATOM 766 O O . ALA A 1 101 ? 11.019 3.488 -7.389 1.00 95.38 101 ALA A O 1
ATOM 767 N N . ASP A 1 102 ? 10.248 3.787 -5.293 1.00 90.31 102 ASP A N 1
ATOM 768 C CA . ASP A 1 102 ? 11.178 4.842 -4.9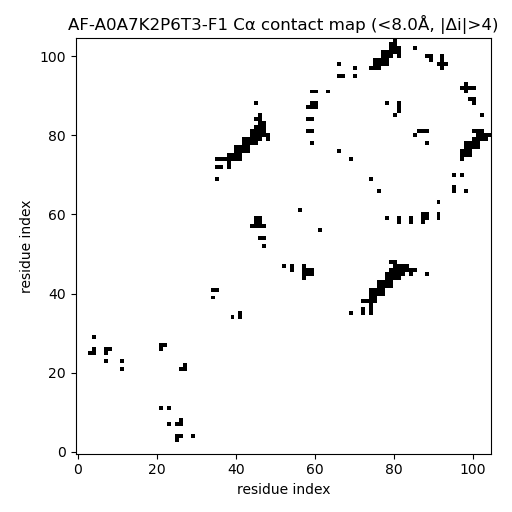42 1.00 90.31 102 ASP A CA 1
ATOM 769 C C . ASP A 1 102 ? 12.529 4.226 -4.548 1.00 90.31 102 ASP A C 1
ATOM 771 O O . ASP A 1 102 ? 12.598 3.186 -3.887 1.00 90.31 102 ASP A O 1
ATOM 775 N N . SER A 1 103 ? 13.607 4.871 -4.982 1.00 72.12 103 SER A N 1
ATOM 776 C CA . SER A 1 103 ? 14.983 4.543 -4.599 1.00 72.12 103 SER A CA 1
ATOM 777 C C . SER A 1 103 ? 15.603 5.601 -3.678 1.00 72.12 103 SER A C 1
ATOM 779 O O . SER A 1 103 ? 16.798 5.525 -3.397 1.00 72.12 103 SER A O 1
ATOM 781 N N . GLY A 1 104 ? 14.821 6.597 -3.252 1.00 64.69 104 GLY A N 1
ATOM 782 C CA . GLY A 1 104 ? 15.207 7.661 -2.336 1.00 64.69 104 GLY A CA 1
ATOM 783 C C . GLY A 1 104 ? 15.046 7.258 -0.873 1.00 64.69 104 GLY A C 1
ATOM 784 O O . GLY A 1 104 ? 13.942 7.216 -0.335 1.00 64.69 104 GLY A O 1
ATOM 785 N N . ALA A 1 105 ? 16.179 7.001 -0.226 1.00 52.34 105 ALA A N 1
ATOM 786 C CA . ALA A 1 105 ? 16.355 7.174 1.211 1.00 52.34 105 ALA A CA 1
ATOM 787 C C . ALA A 1 105 ? 17.343 8.323 1.431 1.00 52.34 105 ALA A C 1
ATOM 789 O O . ALA A 1 105 ? 18.324 8.394 0.651 1.00 52.34 105 ALA A O 1
#

Foldseek 3Di:
DVVVLVVLCVVCVVPDDVVDDDDRPSPVVVVVVVVLLVLEAAEDEAADDDPPDDRVPRQCVVCVVVLVVSAPSNYAYEYPPCPPNVVSLVVSVVVGVSYHYDPDD

Sequence (105 aa):
GPGEVRGAAARWLTGREVGGELSDPVLLRHLLWIAVASGLPLQLHAGLGEPGLRIDRTDPVLLTDFVRTTAGLGTDLVLLHGYPYHRHAAHLAGVFPHVYADSGA

Radius of gyration: 15.03 Å; Cα contacts (8 Å, |Δi|>4): 141; chains: 1; bounding box: 39×23×36 Å

Nearest PDB structures (foldseek):
  2qpx-assembly1_A  TM=8.533E-01  e=3.621E-05  Lacticaseibacillus paracasei ATCC 334
  6ylh-assembly1_b  TM=5.523E-01  e=5.833E+00  Saccharomyces cerevisiae
  3gg2-assembly1_C  TM=4.891E-01  e=5.833E+00  Porphyromonas gingivalis

Secondary structure (DSSP, 8-state):
-HHHHHHHHHHHHHHPPTT-----HHHHHHHHHHHHHTTS-EEEEESSSSTT--GGG--GGGGHHHHHHHTTSS--EEEEE-TT-HHHHHHHHHH-TTEEE----

pLDDT: mean 92.04, std 7.85, range [52.34, 98.19]

Mean predicted aligned error: 4.16 Å

Solvent-accessible surface area (backbone atoms only — not comparable to full-atom values): 6114 Å² total; per-residue (Å²): 105,76,68,54,43,52,53,48,50,50,55,47,70,75,70,58,60,92,90,55,83,88,76,56,66,61,53,54,54,50,50,51,55,52,48,45,72,65,50,45,75,43,77,40,84,16,28,63,81,58,93,89,64,64,57,93,75,19,48,52,66,81,42,49,68,56,58,61,70,45,62,91,66,67,32,39,37,34,36,33,39,15,40,90,39,41,67,47,31,47,47,48,30,74,74,36,92,54,33,43,52,45,85,67,122